Protein AF-A0A368NL21-F1 (afdb_monomer_lite)

Organ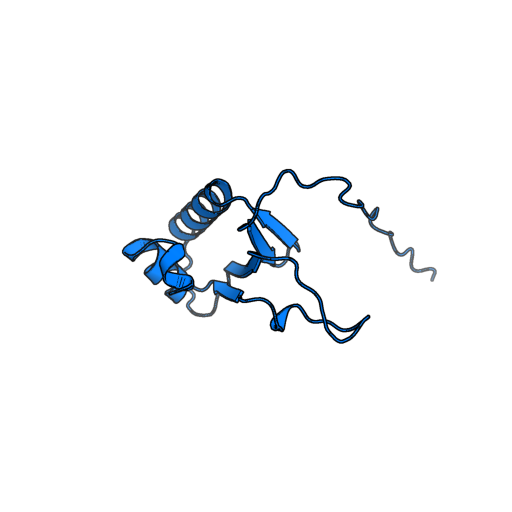ism: NCBI:txid2282215

Structure (mmCIF, N/CA/C/O backbone):
data_AF-A0A368NL21-F1
#
_entry.id   AF-A0A368NL21-F1
#
loop_
_atom_site.group_PDB
_atom_site.id
_atom_site.type_symbol
_atom_site.label_atom_id
_atom_site.label_alt_id
_atom_site.label_comp_id
_atom_site.label_asym_id
_atom_site.label_entity_id
_atom_site.label_seq_id
_atom_site.pdbx_PDB_ins_code
_atom_site.Cartn_x
_atom_site.Cartn_y
_atom_site.Cartn_z
_atom_site.occupancy
_atom_site.B_iso_or_equiv
_atom_site.auth_seq_id
_atom_site.auth_comp_id
_atom_site.auth_asym_id
_atom_site.auth_atom_id
_atom_site.pdbx_PDB_model_num
ATOM 1 N N . MET A 1 1 ? 44.077 6.407 0.610 1.00 42.25 1 MET A N 1
ATOM 2 C CA . MET A 1 1 ? 42.840 6.035 1.324 1.00 42.25 1 MET A CA 1
ATOM 3 C C . MET A 1 1 ? 42.024 5.204 0.357 1.00 42.25 1 MET A C 1
ATOM 5 O O . MET A 1 1 ? 41.553 5.750 -0.630 1.00 42.25 1 MET A O 1
ATOM 9 N N . GLN A 1 2 ? 42.000 3.891 0.562 1.00 41.88 2 GLN A N 1
ATOM 10 C CA . GLN A 1 2 ? 41.186 2.962 -0.216 1.00 41.88 2 GLN A CA 1
ATOM 11 C C . GLN A 1 2 ? 39.809 2.939 0.454 1.00 41.88 2 GLN A C 1
ATOM 13 O O . GLN A 1 2 ? 39.731 2.657 1.646 1.00 41.88 2 GLN A O 1
ATOM 18 N N . PHE A 1 3 ? 38.759 3.333 -0.264 1.00 44.91 3 PHE A N 1
ATOM 19 C CA . PHE A 1 3 ? 37.391 3.138 0.203 1.00 44.91 3 PHE A CA 1
ATOM 20 C C . PHE A 1 3 ? 37.023 1.691 -0.115 1.00 44.91 3 PHE A C 1
ATOM 22 O O . PHE A 1 3 ? 36.785 1.361 -1.276 1.00 44.91 3 PHE A O 1
ATOM 29 N N . ASP A 1 4 ? 37.031 0.831 0.900 1.00 45.12 4 ASP A N 1
ATOM 30 C CA . ASP A 1 4 ? 36.406 -0.482 0.799 1.00 45.12 4 ASP A CA 1
ATOM 31 C C . ASP A 1 4 ? 34.894 -0.256 0.709 1.00 45.12 4 ASP A C 1
ATOM 33 O O . ASP A 1 4 ? 34.214 0.021 1.695 1.00 45.12 4 ASP A O 1
ATOM 37 N N . MET A 1 5 ? 34.374 -0.287 -0.517 1.00 50.91 5 MET A N 1
ATOM 38 C CA . MET A 1 5 ? 32.944 -0.418 -0.750 1.00 50.91 5 MET A CA 1
ATOM 39 C C . MET A 1 5 ? 32.577 -1.863 -0.424 1.00 50.91 5 MET A C 1
ATOM 41 O O . MET A 1 5 ? 32.800 -2.755 -1.243 1.00 50.91 5 MET A O 1
ATOM 45 N N . GLU A 1 6 ? 32.031 -2.096 0.768 1.00 47.75 6 GLU A N 1
ATOM 46 C CA . GLU A 1 6 ? 31.293 -3.322 1.068 1.00 47.75 6 GLU A CA 1
ATOM 47 C C . GLU A 1 6 ? 30.203 -3.491 0.000 1.00 47.75 6 GLU A C 1
ATOM 49 O O . GLU A 1 6 ? 29.172 -2.814 0.006 1.00 47.75 6 GLU A O 1
ATOM 54 N N . GLN A 1 7 ? 30.446 -4.372 -0.972 1.00 53.00 7 GLN A N 1
ATOM 55 C CA . GLN A 1 7 ? 29.395 -4.837 -1.860 1.00 53.00 7 GLN A CA 1
ATOM 56 C C . GLN A 1 7 ? 28.470 -5.706 -1.016 1.00 53.00 7 GLN A C 1
ATOM 58 O O . GLN A 1 7 ? 28.793 -6.856 -0.725 1.00 53.00 7 GLN A O 1
ATOM 63 N N . LYS A 1 8 ? 27.326 -5.146 -0.601 1.00 56.91 8 LYS A N 1
ATOM 64 C CA . LYS A 1 8 ? 26.211 -5.947 -0.087 1.00 56.91 8 LYS A CA 1
ATOM 65 C C . LYS A 1 8 ? 25.954 -7.067 -1.090 1.00 56.91 8 LYS A C 1
ATOM 67 O O . LYS A 1 8 ? 25.747 -6.786 -2.272 1.00 56.91 8 LYS A O 1
ATOM 72 N N . GLU A 1 9 ? 26.001 -8.313 -0.622 1.00 56.84 9 GLU A N 1
ATOM 73 C CA . GLU A 1 9 ? 25.681 -9.477 -1.442 1.00 56.84 9 GLU A CA 1
ATOM 74 C C . GLU A 1 9 ? 24.345 -9.235 -2.144 1.00 56.84 9 GLU A C 1
ATOM 76 O O . GLU A 1 9 ? 23.309 -9.007 -1.516 1.00 56.84 9 GLU A O 1
ATOM 81 N N . GLN A 1 10 ? 24.387 -9.211 -3.474 1.00 55.72 10 GLN A N 1
ATOM 82 C CA . GLN A 1 10 ? 23.210 -8.983 -4.288 1.00 55.72 10 GLN A CA 1
ATOM 83 C C . GLN A 1 10 ? 22.411 -10.288 -4.308 1.00 55.72 10 GLN A C 1
ATOM 85 O O . GLN A 1 10 ? 22.640 -11.171 -5.137 1.00 55.72 10 GLN A O 1
ATOM 90 N N . THR A 1 11 ? 21.505 -10.446 -3.344 1.00 56.31 11 THR A N 1
ATOM 91 C CA . THR A 1 11 ? 20.620 -11.607 -3.266 1.00 56.31 11 THR A CA 1
ATOM 92 C C . THR A 1 11 ? 19.647 -11.560 -4.438 1.00 56.31 11 THR A C 1
ATOM 94 O O . THR A 1 11 ? 18.622 -10.884 -4.395 1.00 56.31 11 THR A O 1
ATOM 97 N N . ALA A 1 12 ? 19.975 -12.264 -5.520 1.00 57.31 12 ALA A N 1
ATOM 98 C CA . ALA A 1 12 ? 19.035 -12.479 -6.606 1.00 57.31 12 ALA A CA 1
ATOM 99 C C . ALA A 1 12 ? 17.823 -13.239 -6.051 1.00 57.31 12 ALA A C 1
ATOM 101 O O . ALA A 1 12 ? 17.961 -14.369 -5.573 1.00 57.31 12 ALA A O 1
ATOM 102 N N . ILE A 1 13 ? 16.640 -12.627 -6.108 1.00 58.84 13 ILE A N 1
ATOM 103 C CA . ILE A 1 13 ? 15.399 -13.303 -5.743 1.00 58.84 13 ILE A CA 1
ATOM 104 C C . ILE A 1 13 ? 15.144 -14.375 -6.806 1.00 58.84 13 ILE A C 1
ATOM 106 O O . ILE A 1 13 ? 14.775 -14.072 -7.937 1.00 58.84 13 ILE A O 1
ATOM 110 N N . LYS A 1 14 ? 15.422 -15.639 -6.470 1.00 56.28 14 LYS A N 1
ATOM 111 C CA . LYS A 1 14 ? 15.287 -16.770 -7.407 1.00 56.28 14 LYS A CA 1
ATOM 112 C C . LYS A 1 14 ? 13.836 -17.227 -7.572 1.00 56.28 14 LYS A C 1
ATOM 114 O O . LYS A 1 14 ? 13.501 -17.803 -8.601 1.00 56.28 14 LYS A O 1
ATOM 119 N N . SER A 1 15 ? 12.999 -16.972 -6.569 1.00 58.78 15 SER A N 1
ATOM 120 C CA . SER A 1 15 ? 11.563 -17.249 -6.574 1.00 58.78 15 SER A CA 1
ATOM 121 C C . SER A 1 15 ? 10.874 -16.404 -5.501 1.00 58.78 15 SER A C 1
ATOM 123 O O . SER A 1 15 ? 11.293 -16.439 -4.345 1.00 58.78 15 SER A O 1
ATOM 125 N N . LEU A 1 16 ? 9.821 -15.681 -5.875 1.00 65.50 16 LEU A N 1
ATOM 126 C CA . LEU A 1 16 ? 8.830 -15.120 -4.955 1.00 65.50 16 LEU A CA 1
ATOM 127 C C . LEU A 1 16 ? 7.594 -16.014 -5.047 1.00 65.50 16 LEU A C 1
ATOM 129 O O . LEU A 1 16 ? 7.074 -16.206 -6.144 1.00 65.50 16 LEU A O 1
ATOM 133 N N . ASP A 1 17 ? 7.137 -16.564 -3.923 1.00 75.00 17 ASP A N 1
ATOM 134 C CA . ASP A 1 17 ? 5.855 -17.281 -3.855 1.00 75.00 17 ASP A CA 1
ATOM 135 C C . ASP A 1 17 ? 4.704 -16.271 -3.722 1.00 75.00 17 ASP A C 1
ATOM 137 O O . ASP A 1 17 ? 3.968 -16.241 -2.740 1.00 75.00 17 ASP A O 1
ATOM 141 N N . LEU A 1 18 ? 4.621 -15.353 -4.690 1.00 75.31 18 LEU A N 1
ATOM 142 C CA . LEU A 1 18 ? 3.578 -14.338 -4.772 1.00 75.31 18 LEU A CA 1
ATOM 143 C C . LEU A 1 18 ? 2.789 -14.526 -6.062 1.00 75.31 18 LEU A C 1
ATOM 145 O O . LEU A 1 18 ? 3.339 -14.797 -7.128 1.00 75.31 18 LEU A O 1
ATOM 149 N N . SER A 1 19 ? 1.478 -14.356 -5.948 1.00 86.19 19 SER A N 1
ATOM 150 C CA . SER A 1 19 ? 0.561 -14.265 -7.080 1.00 86.19 19 SER A CA 1
ATOM 151 C C . SER A 1 19 ? 0.069 -12.832 -7.206 1.00 86.19 19 SER A C 1
ATOM 153 O O . SER A 1 19 ? -0.044 -12.132 -6.201 1.00 86.19 19 SER A O 1
ATOM 155 N N . TYR A 1 20 ? -0.258 -12.405 -8.424 1.00 90.00 20 TYR A N 1
ATOM 156 C CA . TYR A 1 20 ? -0.946 -11.134 -8.615 1.00 90.00 20 TYR A CA 1
ATOM 157 C C . TYR A 1 20 ? -2.322 -11.130 -7.910 1.00 90.00 20 TYR A C 1
ATOM 159 O O . TYR A 1 20 ? -3.009 -12.157 -7.909 1.00 90.00 20 TYR A O 1
ATOM 167 N N . PRO A 1 21 ? -2.766 -9.979 -7.378 1.00 92.62 21 PRO A N 1
ATOM 168 C CA . PRO A 1 21 ? -1.945 -8.811 -7.076 1.00 92.62 21 PRO A CA 1
ATOM 169 C C . PRO A 1 21 ? -1.061 -9.050 -5.844 1.00 92.62 21 PRO A C 1
ATOM 171 O O . PRO A 1 21 ? -1.475 -9.698 -4.879 1.00 92.62 21 PRO A O 1
ATOM 174 N N . PHE A 1 22 ? 0.131 -8.461 -5.864 1.00 93.75 22 PHE A N 1
ATOM 175 C CA . PHE A 1 22 ? 0.984 -8.315 -4.689 1.00 93.75 22 PHE A CA 1
ATOM 176 C C . PHE A 1 22 ? 1.406 -6.855 -4.523 1.00 93.75 22 PHE A C 1
ATOM 178 O O . PHE A 1 22 ? 1.178 -6.021 -5.402 1.00 93.75 22 PHE A O 1
ATOM 185 N N . TRP A 1 23 ? 2.015 -6.542 -3.384 1.00 94.88 23 TRP A N 1
ATOM 186 C CA . TRP A 1 23 ? 2.401 -5.179 -3.051 1.00 94.88 23 TRP A CA 1
ATOM 187 C C . TRP A 1 23 ? 3.872 -5.084 -2.703 1.00 94.88 23 TRP A C 1
ATOM 189 O O . TRP A 1 23 ? 4.471 -6.032 -2.194 1.00 94.88 23 TRP A O 1
ATOM 199 N N . ILE A 1 24 ? 4.440 -3.920 -2.984 1.00 94.75 24 ILE A N 1
ATOM 200 C CA . ILE A 1 24 ? 5.808 -3.569 -2.631 1.00 94.75 24 ILE A CA 1
ATOM 201 C C . ILE A 1 24 ? 5.731 -2.357 -1.716 1.00 94.75 24 ILE A C 1
ATOM 203 O O . ILE A 1 24 ? 5.003 -1.415 -2.018 1.00 94.75 24 ILE A O 1
ATOM 207 N N . THR A 1 25 ? 6.476 -2.369 -0.621 1.00 96.50 25 THR A N 1
ATOM 208 C CA . THR A 1 25 ? 6.696 -1.174 0.193 1.00 96.50 25 THR A CA 1
ATOM 209 C C . THR A 1 25 ? 8.133 -0.716 0.024 1.00 96.50 25 THR A C 1
ATOM 211 O O . THR A 1 25 ? 9.032 -1.554 -0.045 1.00 96.50 25 THR A O 1
ATOM 214 N N . GLU A 1 26 ? 8.352 0.589 -0.037 1.00 95.62 26 GLU A N 1
ATOM 215 C CA . GLU A 1 26 ? 9.675 1.210 -0.002 1.00 95.62 26 GLU A CA 1
ATOM 216 C C . GLU A 1 26 ? 9.752 2.162 1.191 1.00 95.62 26 GLU A C 1
ATOM 218 O O . GLU A 1 26 ? 8.941 3.083 1.326 1.00 95.62 26 GLU A O 1
ATOM 223 N N . ASP A 1 27 ? 10.712 1.930 2.075 1.00 93.38 27 ASP A N 1
ATOM 224 C CA . ASP A 1 27 ? 11.018 2.808 3.199 1.00 93.38 27 ASP A CA 1
ATOM 225 C C . ASP A 1 27 ? 12.540 3.029 3.317 1.00 93.38 27 ASP A C 1
ATOM 227 O O . ASP A 1 27 ? 13.326 2.678 2.434 1.00 93.38 27 ASP A O 1
ATOM 231 N N . HIS A 1 28 ? 12.983 3.609 4.433 1.00 89.94 28 HIS A N 1
ATOM 232 C CA . HIS A 1 28 ? 14.403 3.835 4.721 1.00 89.94 28 HIS A CA 1
ATOM 233 C C . HIS A 1 28 ? 15.245 2.544 4.808 1.00 89.94 28 HIS A C 1
ATOM 235 O O . HIS A 1 28 ? 16.473 2.613 4.717 1.00 89.94 28 HIS A O 1
ATOM 241 N N . ASN A 1 29 ? 14.613 1.380 4.979 1.00 89.75 29 ASN A N 1
ATOM 242 C CA . ASN A 1 29 ? 15.253 0.064 4.991 1.00 89.75 29 ASN A CA 1
ATOM 243 C C . ASN A 1 29 ? 15.291 -0.587 3.599 1.00 89.75 29 ASN A C 1
ATOM 245 O O . ASN A 1 29 ? 16.014 -1.570 3.405 1.00 89.75 29 ASN A O 1
ATOM 249 N N . GLY A 1 30 ? 14.578 -0.020 2.624 1.00 91.06 30 GLY A N 1
ATOM 250 C CA . GLY A 1 30 ? 14.532 -0.462 1.237 1.00 91.06 30 GLY A CA 1
ATOM 251 C C . GLY A 1 30 ? 13.197 -1.106 0.875 1.00 91.06 30 GLY A C 1
ATOM 252 O O . GLY A 1 30 ? 12.145 -0.704 1.361 1.00 91.06 30 GLY A O 1
ATOM 253 N N . PHE A 1 31 ? 13.246 -2.093 -0.022 1.00 91.50 31 PHE A N 1
ATOM 254 C CA . PHE A 1 31 ? 12.052 -2.734 -0.568 1.00 91.50 31 PHE A CA 1
ATOM 255 C C . PHE A 1 31 ? 11.658 -3.994 0.202 1.00 91.50 31 PHE A C 1
ATOM 257 O O . PHE A 1 31 ? 12.497 -4.857 0.468 1.00 91.50 31 PHE A O 1
ATOM 264 N N . ALA A 1 32 ? 10.361 -4.145 0.455 1.00 93.31 32 ALA A N 1
ATOM 265 C CA . ALA A 1 32 ? 9.756 -5.375 0.950 1.00 93.31 32 ALA A CA 1
ATOM 266 C C . ALA A 1 32 ? 8.525 -5.749 0.111 1.00 93.31 32 ALA A C 1
ATOM 268 O O . ALA A 1 32 ? 7.897 -4.888 -0.502 1.00 93.31 32 ALA A O 1
ATOM 269 N N . PHE A 1 33 ? 8.200 -7.041 0.063 1.00 93.50 33 PHE A N 1
ATOM 270 C CA . PHE A 1 33 ? 7.164 -7.604 -0.805 1.00 93.50 33 PHE A CA 1
ATOM 271 C C . PHE A 1 33 ? 6.115 -8.311 0.044 1.00 93.50 33 PHE A C 1
ATOM 273 O O . PHE A 1 33 ? 6.470 -9.059 0.952 1.00 93.50 33 PHE A O 1
ATOM 280 N N . TYR A 1 34 ? 4.842 -8.093 -0.273 1.00 94.06 34 TYR A N 1
ATOM 281 C CA . TYR A 1 34 ? 3.729 -8.539 0.555 1.00 94.06 34 TYR A CA 1
ATOM 282 C C . TYR A 1 34 ? 2.646 -9.193 -0.290 1.00 94.06 34 TYR A C 1
ATOM 284 O O . TYR A 1 34 ? 2.191 -8.650 -1.300 1.00 94.06 34 TYR A O 1
ATOM 292 N N . SER A 1 35 ? 2.160 -10.332 0.189 1.00 93.50 35 SER A N 1
ATOM 293 C CA . SER A 1 35 ? 0.816 -10.803 -0.116 1.00 93.50 35 SER A CA 1
ATOM 294 C C . SER A 1 35 ? -0.235 -9.885 0.520 1.00 93.50 35 SER A C 1
ATOM 296 O O . SER A 1 35 ? 0.046 -9.076 1.407 1.00 93.50 35 SER A O 1
ATOM 298 N N . ARG A 1 36 ? -1.499 -10.062 0.128 1.00 92.94 36 ARG A N 1
ATOM 299 C CA . ARG A 1 36 ? -2.616 -9.285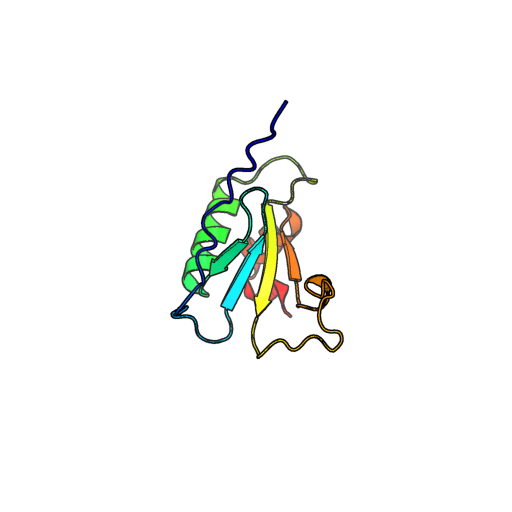 0.690 1.00 92.94 36 ARG A CA 1
ATOM 300 C C . ARG A 1 36 ? -2.731 -9.426 2.209 1.00 92.94 36 ARG A C 1
ATOM 302 O O . ARG A 1 36 ? -3.061 -8.464 2.897 1.00 92.94 36 ARG A O 1
ATOM 309 N N . ALA A 1 37 ? -2.509 -10.635 2.727 1.00 93.31 37 ALA A N 1
ATOM 310 C CA . ALA A 1 37 ? -2.627 -10.914 4.155 1.00 93.31 37 ALA A CA 1
ATOM 311 C C . ALA A 1 37 ? -1.499 -10.245 4.952 1.00 93.31 37 ALA A C 1
ATOM 313 O O . ALA A 1 37 ? -1.764 -9.629 5.982 1.00 93.31 37 ALA A O 1
ATOM 314 N N . GLU A 1 38 ? -0.266 -10.320 4.447 1.00 95.62 38 GLU A N 1
ATOM 315 C CA . GLU A 1 38 ? 0.896 -9.684 5.076 1.00 95.62 38 GLU A CA 1
ATOM 316 C C . GLU A 1 38 ? 0.782 -8.160 5.030 1.00 95.62 38 GLU A C 1
ATOM 318 O O . GLU A 1 38 ? 1.063 -7.501 6.026 1.00 95.62 38 GLU A O 1
ATOM 323 N N . LEU A 1 39 ? 0.278 -7.600 3.926 1.00 95.94 39 LEU A N 1
ATOM 324 C CA . LEU A 1 39 ? 0.032 -6.165 3.830 1.00 95.94 39 LEU A CA 1
ATOM 325 C C . LEU A 1 39 ? -1.001 -5.698 4.864 1.00 95.94 39 LEU A C 1
ATOM 327 O O . LEU A 1 39 ? -0.819 -4.669 5.507 1.00 95.94 39 LEU A O 1
ATOM 331 N N . LYS A 1 40 ? -2.068 -6.477 5.080 1.00 95.81 40 LYS A N 1
ATOM 332 C CA . LYS A 1 40 ? -3.048 -6.199 6.141 1.00 95.81 40 LYS A CA 1
ATOM 333 C C . LYS A 1 40 ? -2.409 -6.164 7.525 1.00 95.81 40 LYS A C 1
ATOM 335 O O . LYS A 1 40 ? -2.708 -5.270 8.310 1.00 95.81 40 LYS A O 1
ATOM 340 N N . ALA A 1 41 ? -1.528 -7.118 7.816 1.00 96.69 41 ALA A N 1
ATOM 341 C CA . ALA A 1 41 ? -0.797 -7.141 9.078 1.00 96.69 41 ALA A CA 1
ATOM 342 C C . ALA A 1 41 ? 0.136 -5.924 9.219 1.00 96.69 41 ALA A C 1
ATOM 344 O O . ALA A 1 41 ? 0.185 -5.322 10.290 1.00 96.69 41 ALA A O 1
ATOM 345 N N . LEU A 1 42 ? 0.808 -5.520 8.136 1.00 96.94 42 LEU A N 1
ATOM 346 C CA . LEU A 1 42 ? 1.650 -4.326 8.113 1.00 96.94 42 LEU A CA 1
ATOM 347 C C . LEU A 1 42 ? 0.846 -3.056 8.427 1.00 96.94 42 LEU A C 1
ATOM 349 O O . LEU A 1 42 ? 1.226 -2.296 9.314 1.00 96.94 42 LEU A O 1
ATOM 353 N N . PHE A 1 43 ? -0.291 -2.849 7.759 1.00 97.31 43 PHE A N 1
ATOM 354 C CA . PHE A 1 43 ? -1.142 -1.682 8.013 1.00 97.31 43 PHE A CA 1
ATOM 355 C C . PHE A 1 43 ? -1.662 -1.645 9.448 1.00 97.31 43 PHE A C 1
ATOM 357 O O . PHE A 1 43 ? -1.651 -0.583 10.061 1.00 97.31 43 PHE A O 1
ATOM 364 N N . ASN A 1 44 ? -2.043 -2.790 10.020 1.00 96.50 44 ASN A N 1
ATOM 365 C CA . ASN A 1 44 ? -2.420 -2.845 11.433 1.00 96.50 44 ASN A CA 1
ATOM 366 C C . ASN A 1 44 ? -1.274 -2.374 12.338 1.00 96.50 44 ASN A C 1
ATOM 368 O O . ASN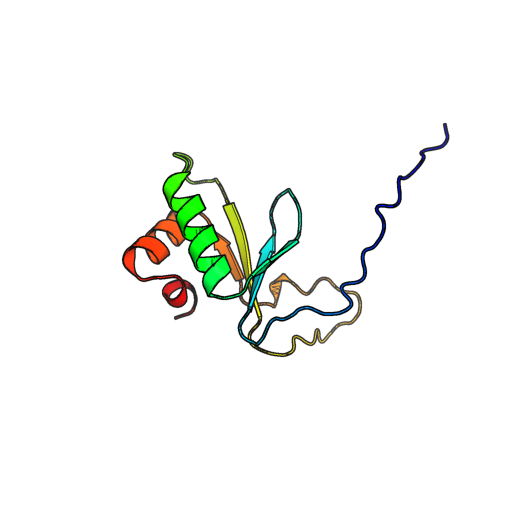 A 1 44 ? -1.518 -1.619 13.273 1.00 96.50 44 ASN A O 1
ATOM 372 N N . SER A 1 45 ? -0.026 -2.746 12.032 1.00 96.81 45 SER A N 1
ATOM 373 C CA . SER A 1 45 ? 1.122 -2.268 12.809 1.00 96.81 45 SER A CA 1
ATOM 374 C C . SER A 1 45 ? 1.321 -0.752 12.694 1.00 96.81 45 SER A C 1
ATOM 376 O O . SER A 1 45 ? 1.578 -0.104 13.704 1.00 96.81 45 SER A O 1
ATOM 378 N N . PHE A 1 46 ? 1.110 -0.161 11.510 1.00 96.00 46 PHE A N 1
ATOM 379 C CA . PHE A 1 46 ? 1.155 1.295 11.331 1.00 96.00 46 PHE A CA 1
ATOM 380 C C . PHE A 1 46 ? 0.040 2.014 12.094 1.00 96.00 46 PHE A C 1
ATOM 382 O O . PHE A 1 46 ? 0.280 3.077 12.658 1.00 96.00 46 PHE A O 1
ATOM 389 N N . LEU A 1 47 ? -1.165 1.435 12.145 1.00 95.12 47 LEU A N 1
ATOM 390 C CA . LEU A 1 47 ? -2.280 1.967 12.935 1.00 95.12 47 LEU A CA 1
ATOM 391 C C . LEU A 1 47 ? -1.973 1.934 14.438 1.00 95.12 47 LEU A C 1
ATOM 393 O O . LEU A 1 47 ? -2.230 2.912 15.138 1.00 95.12 47 LEU A O 1
ATOM 397 N N . GLU A 1 48 ? -1.387 0.840 14.930 1.00 95.62 48 GLU A N 1
ATOM 398 C CA . GLU A 1 48 ? -0.978 0.695 16.333 1.00 95.62 48 GLU A CA 1
ATOM 399 C C . GLU A 1 48 ? 0.160 1.651 16.717 1.00 95.62 48 GLU A C 1
ATOM 401 O O . GLU A 1 48 ? 0.199 2.146 17.844 1.00 95.62 48 GLU A O 1
ATOM 406 N N . SER A 1 49 ? 1.076 1.932 15.786 1.00 94.62 49 SER A N 1
ATOM 407 C CA . SER A 1 49 ? 2.217 2.828 15.987 1.00 94.62 49 SER A CA 1
ATOM 408 C C . SER A 1 49 ? 2.027 4.209 15.354 1.00 94.62 49 SER A C 1
ATOM 410 O O . SER A 1 49 ? 3.023 4.855 15.012 1.00 94.62 49 SER A O 1
ATOM 412 N N . ARG A 1 50 ? 0.778 4.652 15.150 1.00 93.44 50 ARG A N 1
ATOM 413 C CA . ARG A 1 50 ? 0.488 5.908 14.449 1.00 93.44 50 ARG A CA 1
ATOM 414 C C . ARG A 1 50 ? 1.136 7.089 15.178 1.00 93.44 50 ARG A C 1
ATOM 416 O O . ARG A 1 50 ? 0.969 7.257 16.387 1.00 93.44 50 ARG A O 1
ATOM 423 N N . LEU A 1 51 ? 1.879 7.904 14.437 1.00 92.12 51 LEU A N 1
ATOM 424 C CA . LEU A 1 51 ? 2.586 9.074 14.948 1.00 92.12 51 LEU A CA 1
ATOM 425 C C . LEU A 1 51 ? 1.731 10.340 14.813 1.00 92.12 51 LEU A C 1
ATOM 427 O O . LEU A 1 51 ? 1.061 10.543 13.801 1.00 92.12 51 LEU A O 1
ATOM 431 N N . ASP A 1 52 ? 1.821 11.228 15.805 1.00 89.50 52 ASP A N 1
ATOM 432 C CA . ASP A 1 52 ? 1.246 12.583 15.769 1.00 89.50 52 ASP A CA 1
ATOM 433 C C . ASP A 1 52 ? 2.166 13.527 14.970 1.00 89.50 52 ASP A C 1
ATOM 435 O O . ASP A 1 52 ? 2.777 14.457 15.495 1.00 89.50 52 ASP A O 1
ATOM 439 N N . ASN A 1 53 ? 2.384 13.174 13.704 1.00 90.62 53 ASN A N 1
ATOM 440 C CA . ASN A 1 53 ? 3.155 13.941 12.737 1.00 90.62 53 ASN A CA 1
ATOM 441 C C . ASN A 1 53 ? 2.535 13.752 11.353 1.00 90.62 53 ASN A C 1
ATOM 443 O O . ASN A 1 53 ? 2.717 12.704 10.733 1.00 90.62 53 ASN A O 1
ATOM 447 N N . ASP A 1 54 ? 1.832 14.776 10.881 1.00 82.44 54 ASP A N 1
ATOM 448 C CA . ASP A 1 54 ? 1.109 14.733 9.609 1.00 82.44 54 ASP A CA 1
ATOM 449 C C . ASP A 1 54 ? 2.035 14.638 8.389 1.00 82.44 54 ASP A C 1
ATOM 451 O O . ASP A 1 54 ? 1.602 14.153 7.352 1.00 82.44 54 ASP A O 1
ATOM 455 N N . ASP A 1 55 ? 3.314 15.003 8.527 1.00 85.62 55 ASP A N 1
ATOM 456 C CA . ASP A 1 55 ? 4.303 14.923 7.445 1.00 85.62 55 ASP A CA 1
ATOM 457 C C . ASP A 1 55 ? 5.060 13.575 7.420 1.00 85.62 55 ASP A C 1
ATOM 459 O O . ASP A 1 55 ? 6.014 13.398 6.654 1.00 85.62 55 ASP A O 1
ATOM 463 N N . TYR A 1 56 ? 4.724 12.622 8.302 1.00 92.88 56 TYR A N 1
ATOM 464 C CA . TYR A 1 56 ? 5.408 11.328 8.343 1.00 92.88 56 TYR A CA 1
ATOM 465 C C . TYR A 1 56 ? 4.847 10.352 7.302 1.00 92.88 56 TYR A C 1
ATOM 467 O O . TYR A 1 56 ? 3.728 9.857 7.428 1.00 92.88 56 TYR A O 1
ATOM 475 N N . CYS A 1 57 ? 5.682 9.998 6.325 1.00 95.62 57 CYS A N 1
ATOM 476 C CA . CYS A 1 57 ? 5.420 8.908 5.391 1.00 95.62 57 CYS A CA 1
ATOM 477 C C . CYS A 1 57 ? 5.964 7.588 5.958 1.00 95.62 57 CYS A C 1
ATOM 479 O O . CYS A 1 57 ? 7.172 7.431 6.158 1.00 95.62 57 CYS A O 1
ATOM 481 N N . TYR A 1 58 ? 5.067 6.633 6.207 1.00 96.00 58 TYR A N 1
ATOM 482 C CA . TYR A 1 58 ? 5.408 5.303 6.713 1.00 96.00 58 TYR A CA 1
ATOM 483 C C . TYR A 1 58 ? 6.115 4.482 5.635 1.00 96.00 58 TYR A C 1
ATOM 485 O O . TYR A 1 58 ? 7.086 3.782 5.918 1.00 96.00 58 TYR A O 1
ATOM 493 N N . THR A 1 59 ? 5.627 4.566 4.394 1.00 97.44 59 THR A N 1
ATOM 494 C CA . THR A 1 59 ? 6.221 3.904 3.232 1.00 97.44 59 THR A CA 1
ATOM 495 C C . THR A 1 59 ? 5.594 4.388 1.923 1.00 97.44 59 THR A C 1
ATOM 497 O O . THR A 1 59 ? 4.433 4.798 1.903 1.00 97.44 59 THR A O 1
ATOM 500 N N . ASN A 1 60 ? 6.316 4.259 0.809 1.00 97.00 60 ASN A N 1
ATOM 501 C CA . ASN A 1 60 ? 5.690 4.228 -0.511 1.00 97.00 60 ASN A CA 1
ATOM 502 C C . ASN A 1 60 ? 5.114 2.827 -0.751 1.00 97.00 60 ASN A C 1
ATOM 504 O O . ASN A 1 60 ? 5.855 1.845 -0.749 1.00 97.00 60 ASN A O 1
ATOM 508 N N . LEU A 1 61 ? 3.809 2.721 -0.985 1.00 97.19 61 LEU A N 1
ATOM 509 C CA . LEU A 1 61 ? 3.124 1.469 -1.292 1.00 97.19 61 LEU A CA 1
ATOM 510 C C . LEU A 1 61 ? 2.846 1.372 -2.788 1.00 97.19 61 LEU A C 1
ATOM 512 O O . LEU A 1 61 ? 2.074 2.163 -3.317 1.00 97.19 61 LEU A O 1
ATOM 516 N N . TYR A 1 62 ? 3.374 0.348 -3.444 1.00 95.31 62 TYR A N 1
ATOM 517 C CA . TYR A 1 62 ? 3.119 0.030 -4.846 1.00 95.31 62 TYR A CA 1
ATOM 518 C C . TYR A 1 62 ? 2.231 -1.206 -4.949 1.00 95.31 62 TYR A C 1
ATOM 520 O O . TYR A 1 62 ? 2.448 -2.188 -4.237 1.00 95.31 62 TYR A O 1
ATOM 528 N N . MET A 1 63 ? 1.275 -1.195 -5.875 1.00 94.06 63 MET A N 1
ATOM 529 C CA . MET A 1 63 ? 0.527 -2.391 -6.257 1.00 94.06 63 MET A CA 1
ATOM 530 C C . MET A 1 63 ? 1.042 -2.922 -7.591 1.00 94.06 63 MET A C 1
ATOM 532 O O . MET A 1 63 ? 1.145 -2.183 -8.571 1.00 94.06 63 MET A O 1
ATOM 536 N N . VAL A 1 64 ? 1.323 -4.221 -7.624 1.00 92.38 64 VAL A N 1
ATOM 537 C CA . VAL A 1 64 ? 1.687 -4.950 -8.835 1.00 92.38 64 VAL A CA 1
ATOM 538 C C . VAL A 1 64 ? 0.614 -6.000 -9.082 1.00 92.38 64 VAL A C 1
ATOM 540 O O . VAL A 1 64 ? 0.532 -7.003 -8.374 1.00 92.38 64 VAL A O 1
ATOM 543 N N . ASP A 1 65 ? -0.242 -5.755 -10.065 1.00 92.38 65 ASP A N 1
ATOM 544 C CA . ASP A 1 65 ? -1.360 -6.633 -10.423 1.00 92.38 65 ASP 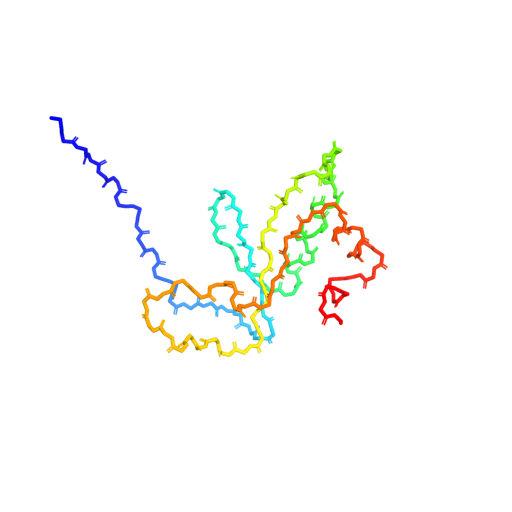A CA 1
ATOM 545 C C . ASP A 1 65 ? -1.248 -7.242 -11.825 1.00 92.38 65 ASP A C 1
ATOM 547 O O . ASP A 1 65 ? -2.050 -8.098 -12.197 1.00 92.38 65 ASP A O 1
ATOM 551 N N . GLU A 1 66 ? -0.214 -6.858 -12.565 1.00 90.50 66 GLU A N 1
ATOM 552 C CA . GLU A 1 66 ? 0.158 -7.427 -13.852 1.00 90.50 66 GLU A CA 1
ATOM 553 C C . GLU A 1 66 ? 1.671 -7.319 -14.087 1.00 90.50 66 GLU A C 1
ATOM 555 O O . GLU A 1 66 ? 2.395 -6.641 -13.351 1.00 90.50 66 GLU A O 1
ATOM 560 N N . ASP A 1 67 ? 2.152 -7.978 -15.145 1.00 87.75 67 ASP A N 1
ATOM 561 C CA . ASP A 1 67 ? 3.538 -7.859 -15.592 1.00 87.75 67 ASP A CA 1
ATOM 562 C C . ASP A 1 67 ? 3.865 -6.402 -15.940 1.00 87.75 67 ASP A C 1
ATOM 564 O O . ASP A 1 67 ? 3.460 -5.880 -16.982 1.00 87.75 67 ASP A O 1
ATOM 568 N N . PHE A 1 68 ? 4.691 -5.760 -15.119 1.00 83.06 68 PHE A N 1
ATOM 569 C CA . PHE A 1 68 ? 5.176 -4.424 -15.424 1.00 83.06 68 PHE A CA 1
ATOM 570 C C . PHE A 1 68 ? 6.272 -4.459 -16.495 1.00 83.06 68 PHE A C 1
ATOM 572 O O . PHE A 1 68 ? 7.321 -5.088 -16.333 1.00 83.06 68 PHE A O 1
ATOM 579 N N . ARG A 1 69 ? 6.055 -3.735 -17.597 1.00 81.69 69 ARG A N 1
ATOM 580 C CA . ARG A 1 69 ? 7.037 -3.571 -18.676 1.00 81.69 69 ARG A CA 1
ATOM 581 C C . ARG A 1 69 ? 7.300 -2.092 -18.910 1.00 81.69 69 ARG A C 1
ATOM 583 O O . ARG A 1 69 ? 6.498 -1.413 -19.547 1.00 81.69 69 ARG A O 1
ATOM 590 N N . SER A 1 70 ? 8.447 -1.603 -18.439 1.00 79.88 70 SER A N 1
ATOM 591 C CA . SER A 1 70 ? 8.896 -0.260 -18.808 1.00 79.88 70 SER A CA 1
ATOM 592 C C . SER A 1 70 ? 9.125 -0.182 -20.318 1.00 79.88 70 SER A C 1
ATOM 594 O O . SER A 1 70 ? 9.738 -1.061 -20.928 1.00 79.88 70 SER A O 1
ATOM 596 N N . ASN A 1 71 ? 8.640 0.896 -20.925 1.00 79.00 71 ASN A N 1
ATOM 597 C CA . ASN A 1 71 ? 8.854 1.209 -22.333 1.00 79.00 71 ASN A CA 1
ATOM 598 C C . ASN A 1 71 ? 10.248 1.806 -22.604 1.00 79.00 71 ASN A C 1
ATOM 600 O O . ASN A 1 71 ? 10.614 1.972 -23.769 1.00 79.00 71 ASN A O 1
ATOM 604 N N . ILE A 1 72 ? 11.030 2.119 -21.561 1.00 81.38 72 ILE A N 1
ATOM 605 C CA . ILE A 1 72 ? 12.382 2.668 -21.686 1.00 81.38 72 ILE A CA 1
ATOM 606 C C . ILE A 1 72 ? 13.354 1.866 -20.805 1.00 81.38 72 ILE A C 1
ATOM 608 O O . ILE A 1 72 ? 13.458 2.116 -19.603 1.00 81.38 72 ILE A O 1
ATOM 612 N N . PRO A 1 73 ? 14.118 0.928 -21.392 1.00 78.75 73 PRO A N 1
ATOM 613 C CA . PRO A 1 73 ? 15.118 0.165 -20.656 1.00 78.75 73 PRO A CA 1
ATOM 614 C C . PRO A 1 73 ? 16.143 1.060 -19.946 1.00 78.75 73 PRO A C 1
ATOM 616 O O . PRO A 1 73 ? 16.616 2.050 -20.505 1.00 78.75 73 PRO A O 1
ATOM 619 N N . GLY A 1 74 ? 16.513 0.685 -18.719 1.00 80.25 74 GLY A N 1
ATOM 620 C CA . GLY A 1 74 ? 17.556 1.363 -17.941 1.00 80.25 74 GLY A CA 1
ATOM 621 C C . GLY A 1 74 ? 17.135 2.681 -17.286 1.00 80.25 74 GLY A C 1
ATOM 622 O O . GLY A 1 74 ? 17.993 3.367 -16.736 1.00 80.25 74 GLY A O 1
ATOM 623 N N . LYS A 1 75 ? 15.847 3.047 -17.332 1.00 81.75 75 LYS A N 1
ATOM 624 C CA . LYS A 1 75 ? 15.315 4.200 -16.599 1.00 81.75 75 LYS A CA 1
ATOM 625 C C . LYS A 1 75 ? 14.506 3.773 -15.390 1.00 81.75 75 LYS A C 1
ATOM 627 O O . LYS A 1 75 ? 13.771 2.787 -15.445 1.00 81.75 75 LYS A O 1
ATOM 632 N N . ASP A 1 76 ? 14.591 4.583 -14.341 1.00 81.56 76 ASP A N 1
ATOM 633 C CA . ASP A 1 76 ? 13.638 4.509 -13.246 1.00 81.56 76 ASP A CA 1
ATOM 634 C C . ASP A 1 76 ? 12.225 4.728 -13.798 1.00 81.56 76 ASP A C 1
ATOM 636 O O . ASP A 1 76 ? 11.939 5.721 -14.470 1.00 81.56 76 ASP A O 1
ATOM 640 N N . SER A 1 77 ? 11.384 3.723 -13.590 1.00 83.50 77 SER A N 1
ATOM 641 C CA . SER A 1 77 ? 9.988 3.695 -14.013 1.00 83.50 77 SER A CA 1
ATOM 642 C C . SER A 1 77 ? 9.071 3.341 -12.840 1.00 83.50 77 SER A C 1
ATOM 644 O O . SER A 1 77 ? 7.902 3.041 -13.063 1.00 83.50 77 SER A O 1
ATOM 646 N N . MET A 1 78 ? 9.571 3.372 -11.598 1.00 80.25 78 MET A N 1
ATOM 647 C CA . MET A 1 78 ? 8.785 3.023 -10.409 1.00 80.25 78 MET A CA 1
ATOM 648 C C . MET A 1 78 ? 7.593 3.964 -10.223 1.00 80.25 78 MET A C 1
ATOM 650 O O . MET A 1 78 ? 6.509 3.513 -9.871 1.00 80.25 78 MET A O 1
ATOM 654 N N . GLY A 1 79 ? 7.743 5.245 -10.577 1.00 80.88 79 GLY A N 1
ATOM 655 C CA . GLY A 1 79 ? 6.638 6.211 -10.572 1.00 80.88 79 GLY A CA 1
ATOM 656 C C . GLY A 1 79 ? 5.513 5.909 -11.575 1.00 80.88 79 GLY A C 1
ATOM 657 O O . GLY A 1 79 ? 4.476 6.561 -11.530 1.00 80.88 79 GLY A O 1
ATOM 658 N N . MET A 1 80 ? 5.696 4.944 -12.486 1.00 85.38 80 MET A N 1
ATOM 659 C CA . MET A 1 80 ? 4.641 4.491 -13.402 1.00 85.38 80 MET A CA 1
ATOM 660 C C . MET A 1 80 ? 3.754 3.403 -12.791 1.00 85.38 80 MET A C 1
ATOM 662 O O . MET A 1 80 ? 2.641 3.197 -13.271 1.00 85.38 80 MET A O 1
ATOM 666 N N . LEU A 1 81 ? 4.240 2.688 -11.772 1.00 88.56 81 LEU A N 1
ATOM 667 C CA . LEU A 1 81 ? 3.407 1.756 -11.022 1.00 88.56 81 LEU A CA 1
ATOM 668 C C . LEU A 1 81 ? 2.378 2.546 -10.218 1.00 88.56 81 LEU A C 1
ATOM 670 O O . LEU A 1 81 ? 2.674 3.626 -9.704 1.00 88.56 81 LEU A O 1
ATOM 674 N N . ARG A 1 82 ? 1.168 1.999 -10.082 1.00 91.00 82 ARG A N 1
ATOM 675 C CA . ARG A 1 82 ? 0.164 2.580 -9.187 1.00 91.00 82 ARG A CA 1
ATOM 676 C C . ARG A 1 82 ? 0.689 2.508 -7.759 1.00 91.00 82 ARG A C 1
ATOM 678 O O . ARG A 1 82 ? 1.016 1.420 -7.280 1.00 91.00 82 ARG A O 1
ATOM 685 N N . HIS A 1 83 ? 0.782 3.662 -7.107 1.00 95.25 83 HIS A N 1
ATOM 686 C CA . HIS A 1 83 ? 1.358 3.767 -5.778 1.00 95.25 83 HIS A CA 1
ATOM 687 C C . HIS A 1 83 ? 0.744 4.892 -4.954 1.00 95.25 83 HIS A C 1
ATOM 689 O O . HIS A 1 83 ? 0.113 5.796 -5.499 1.00 95.25 83 HIS A O 1
ATOM 695 N N . TRP A 1 84 ? 0.980 4.814 -3.648 1.00 96.38 84 TRP A N 1
ATOM 696 C CA . TRP A 1 84 ? 0.604 5.809 -2.653 1.00 96.38 84 TRP A CA 1
ATOM 697 C C . TRP A 1 84 ? 1.774 6.085 -1.721 1.00 96.38 84 TRP A C 1
ATOM 699 O O . TRP A 1 84 ? 2.517 5.167 -1.372 1.00 96.38 84 TRP A O 1
ATOM 709 N N . HIS A 1 85 ? 1.905 7.331 -1.283 1.00 95.94 85 HIS A N 1
ATOM 710 C CA . HIS A 1 85 ? 2.646 7.645 -0.068 1.00 95.94 85 HIS A CA 1
ATOM 711 C C . HIS A 1 85 ? 1.702 7.362 1.095 1.00 95.94 85 HIS A C 1
ATOM 713 O O . HIS A 1 85 ? 0.610 7.915 1.138 1.00 95.94 85 HIS A O 1
ATOM 719 N N . ILE A 1 86 ? 2.062 6.424 1.967 1.00 97.25 86 ILE A N 1
ATOM 720 C CA . ILE A 1 86 ? 1.219 6.080 3.108 1.00 97.25 86 ILE A CA 1
ATOM 721 C C . ILE A 1 86 ? 1.543 7.053 4.226 1.00 97.25 86 ILE A C 1
ATOM 723 O O . ILE A 1 86 ? 2.574 6.911 4.885 1.00 97.25 86 ILE A O 1
ATOM 727 N N . GLU A 1 87 ? 0.661 8.023 4.427 1.00 96.75 87 GLU A N 1
ATOM 728 C CA . GLU A 1 87 ? 0.705 9.005 5.505 1.00 96.75 87 GLU A CA 1
ATOM 729 C C . GLU A 1 87 ? -0.504 8.793 6.435 1.00 96.75 87 GLU A C 1
ATOM 731 O O . GLU A 1 87 ? -1.279 7.835 6.306 1.00 96.75 87 GLU A O 1
ATOM 736 N N . ASN A 1 88 ? -0.681 9.673 7.422 1.00 96.50 88 ASN A N 1
ATOM 737 C CA . ASN A 1 88 ? -1.794 9.571 8.369 1.00 96.50 88 ASN A CA 1
ATOM 738 C C . ASN A 1 88 ? -3.172 9.604 7.680 1.00 96.50 88 ASN A C 1
ATOM 740 O O . ASN A 1 88 ? -4.107 8.958 8.164 1.00 96.50 88 ASN A O 1
ATOM 744 N N . TYR A 1 89 ? -3.300 10.309 6.551 1.00 95.25 89 TYR A N 1
ATOM 745 C CA . TYR A 1 89 ? -4.540 10.354 5.778 1.00 95.25 89 TYR A CA 1
ATOM 746 C C . TYR A 1 89 ? -4.893 8.981 5.191 1.00 95.25 89 TYR A C 1
ATOM 748 O O . TYR A 1 89 ? -5.989 8.472 5.440 1.00 95.25 89 TYR A O 1
ATOM 756 N N . GLU A 1 90 ? -3.964 8.337 4.482 1.00 96.44 90 GLU A N 1
ATOM 757 C CA . GLU A 1 90 ? -4.172 7.011 3.891 1.00 96.44 90 GLU A CA 1
ATOM 758 C C . GLU A 1 90 ? -4.426 5.961 4.973 1.00 96.44 90 GLU A C 1
ATOM 760 O O . GLU A 1 90 ? -5.285 5.095 4.800 1.00 96.44 90 GLU A O 1
ATOM 765 N N . LEU A 1 91 ? -3.739 6.051 6.119 1.00 96.06 91 LEU A N 1
ATOM 766 C CA . LEU A 1 91 ? -4.027 5.184 7.262 1.00 96.06 91 LEU A CA 1
ATOM 767 C C . LEU A 1 91 ? -5.469 5.344 7.756 1.00 96.06 91 LEU A C 1
ATOM 769 O O . LEU A 1 91 ? -6.099 4.341 8.085 1.00 96.06 91 LEU A O 1
ATOM 773 N N . GLY A 1 92 ? -6.000 6.569 7.791 1.00 95.69 92 GLY A N 1
ATOM 774 C CA . GLY A 1 92 ? -7.402 6.827 8.131 1.00 95.69 92 GLY A CA 1
ATOM 775 C C . GLY A 1 92 ? -8.374 6.203 7.126 1.00 95.69 92 GLY A C 1
ATOM 776 O O . GLY A 1 92 ? -9.322 5.527 7.521 1.00 95.69 92 GLY A O 1
ATOM 777 N N . VAL A 1 93 ? -8.098 6.347 5.825 1.00 96.25 93 VAL A N 1
ATOM 778 C CA . VAL A 1 93 ? -8.896 5.719 4.755 1.00 96.25 93 VAL A CA 1
ATOM 779 C C . VAL A 1 93 ? -8.910 4.194 4.901 1.00 96.25 93 VAL A C 1
ATOM 781 O O . VAL A 1 93 ? -9.967 3.567 4.799 1.00 96.25 93 VAL A O 1
ATOM 784 N N . VAL A 1 94 ? -7.753 3.585 5.176 1.00 95.88 94 VAL A N 1
ATOM 785 C CA . VAL A 1 94 ? -7.643 2.131 5.355 1.00 95.88 94 VAL A CA 1
ATOM 786 C C . VAL A 1 94 ? -8.328 1.651 6.633 1.00 95.88 94 VAL A C 1
ATOM 788 O O . VAL A 1 94 ? -8.956 0.592 6.616 1.00 95.88 94 VAL A O 1
ATOM 791 N N . GLU A 1 95 ? -8.239 2.409 7.723 1.00 95.94 95 GLU A N 1
ATOM 792 C CA . GLU A 1 95 ? -8.926 2.108 8.982 1.00 95.94 95 GLU A CA 1
ATOM 793 C C . GLU A 1 95 ? -10.453 2.097 8.810 1.00 95.94 95 GLU A C 1
ATOM 795 O O . GLU A 1 95 ? -11.126 1.207 9.330 1.00 95.94 95 GLU A O 1
ATOM 800 N N . GLU A 1 96 ? -10.998 3.040 8.037 1.00 96.94 96 GLU A N 1
ATOM 801 C CA . GLU A 1 96 ? -12.439 3.152 7.797 1.00 96.94 96 GLU A CA 1
ATOM 802 C C . GLU A 1 96 ? -12.955 2.145 6.756 1.00 96.94 96 GLU A C 1
ATOM 804 O O . GLU A 1 96 ? -13.998 1.517 6.955 1.00 96.94 96 GLU A O 1
ATOM 809 N N . SER A 1 97 ? -12.241 1.993 5.636 1.00 96.00 97 SER A N 1
ATOM 810 C CA . SER A 1 97 ? -12.768 1.353 4.418 1.00 96.00 97 SER A CA 1
ATOM 811 C C . SER A 1 97 ? -11.945 0.162 3.911 1.00 96.00 97 SER A C 1
ATOM 813 O O . SER A 1 97 ? -12.345 -0.507 2.954 1.00 96.00 97 SER A O 1
ATOM 815 N N . GLY A 1 98 ? -10.823 -0.152 4.559 1.00 93.94 98 GLY A N 1
ATOM 816 C CA . GLY A 1 98 ? -9.899 -1.209 4.149 1.00 93.94 98 GLY A CA 1
ATOM 817 C C . GLY A 1 98 ? -8.902 -0.778 3.067 1.00 93.94 98 GLY A C 1
ATOM 818 O O . GLY A 1 98 ? -9.028 0.270 2.442 1.00 93.94 98 GLY A O 1
ATOM 819 N N . ILE A 1 99 ? -7.890 -1.619 2.834 1.00 92.94 99 ILE A N 1
ATOM 820 C CA . ILE A 1 99 ? -6.757 -1.339 1.925 1.00 92.94 99 ILE A CA 1
ATOM 821 C C . ILE A 1 99 ? -7.218 -1.109 0.485 1.00 92.94 99 ILE A C 1
ATOM 823 O O . ILE A 1 99 ? -6.626 -0.339 -0.265 1.00 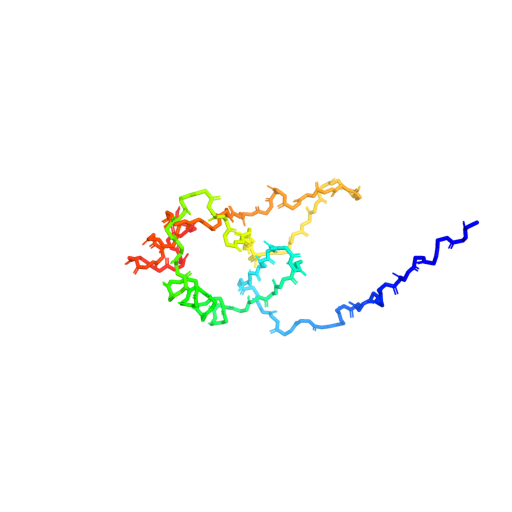92.94 99 ILE A O 1
ATOM 827 N N . GLU A 1 100 ? -8.288 -1.782 0.088 1.00 92.00 100 GLU A N 1
ATOM 828 C CA . GLU A 1 100 ? -8.858 -1.720 -1.248 1.00 92.00 100 GLU A CA 1
ATOM 829 C C . GLU A 1 100 ? -9.379 -0.321 -1.589 1.00 92.00 100 GLU A C 1
ATOM 831 O O . GLU A 1 100 ? -9.420 0.023 -2.766 1.00 92.00 100 GLU A O 1
ATOM 836 N N . ALA A 1 101 ? -9.722 0.493 -0.584 1.00 94.31 101 ALA A N 1
ATOM 837 C CA . ALA A 1 101 ? -10.168 1.870 -0.773 1.00 94.31 101 ALA A CA 1
ATOM 838 C C . ALA A 1 101 ? -9.080 2.781 -1.363 1.00 94.31 101 ALA A C 1
ATOM 840 O O . ALA A 1 101 ? -9.413 3.758 -2.024 1.0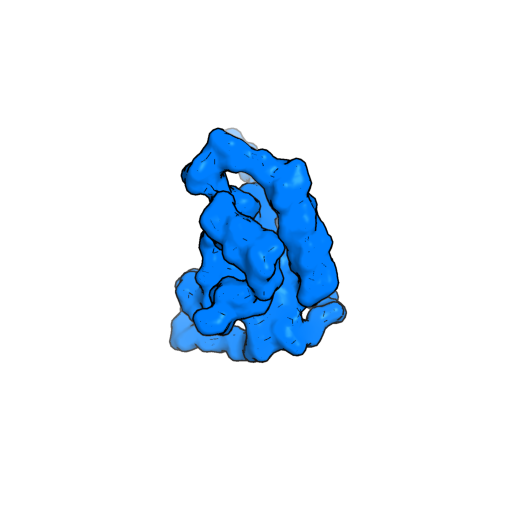0 94.31 101 ALA A O 1
ATOM 841 N N . LEU A 1 102 ? -7.798 2.430 -1.209 1.00 94.44 102 LEU A N 1
ATOM 842 C CA . LEU A 1 102 ? -6.697 3.147 -1.860 1.00 94.44 102 LEU A CA 1
ATOM 843 C C . LEU A 1 102 ? -6.712 2.981 -3.391 1.00 94.44 102 LEU A C 1
ATOM 845 O O . LEU A 1 102 ? -6.021 3.698 -4.099 1.00 94.44 102 LEU A O 1
ATOM 849 N N . TRP A 1 103 ? -7.456 2.021 -3.940 1.00 90.94 103 TRP A N 1
ATOM 850 C CA . TRP A 1 103 ? -7.373 1.666 -5.363 1.00 90.94 103 TRP A CA 1
ATOM 851 C C . TRP A 1 103 ? -8.701 1.814 -6.116 1.00 90.94 103 TRP A C 1
ATOM 853 O O . TRP A 1 103 ? -8.818 1.285 -7.225 1.00 90.94 103 TRP A O 1
ATOM 863 N N . GLN A 1 104 ? -9.692 2.475 -5.507 1.00 82.75 104 GLN A N 1
ATOM 864 C CA . GLN A 1 104 ? -11.016 2.716 -6.096 1.00 82.75 104 GLN A CA 1
ATOM 865 C C . GLN A 1 104 ? -11.054 3.941 -7.011 1.00 82.75 104 GLN A C 1
ATOM 867 O O . GLN A 1 104 ? -10.272 4.889 -6.788 1.00 82.75 104 GLN A O 1
#

Radius of gyration: 16.21 Å; chains: 1; bounding box: 56×32×39 Å

Sequence (104 aa):
MQFDMEQKEQTAIKSLDLSYPFWITEDHNGFAFYSRAELKALFNSFLESRLDNDDYCYTNLYMVDEDFRSNIPGKDSMGMLRHWHIENYELGVVEESGIEALWQ

Foldseek 3Di:
DDPPPPPDPPPDCPDDPDDFWKKWWQDPVGIDIDDPVVVVVVLVVCVVVPDPDQPDFPTKMFIDRDDDDDPDPPDDPSVVTDIDRDGPVLSVQCVVPNPCSSPD

Secondary structure (DSSP, 8-state):
-------------------SSEEEEEETTEEEEE-HHHHHHHHHHHHHT--S-TT---EEEEEE-S----SSTTS--GGGS-EEEE-HHHHHHHHHH-GGGGG-

pLDDT: mean 85.53, std 15.11, range [41.88, 97.44]